Protein AF-A0A9W7JA37-F1 (afdb_monomer_lite)

Organism: Hibiscus trionum (NCBI:txid183268)

Sequence (100 aa):
MTNICCAANEYDAPKASTLSKEVKSTTVVGANILKGRADPKILPDPEYPDLLWHLLDKRPAPSELRRKNIETLPYEDLKPFVKLDNRSRIKENNSVKAKN

pLDDT: mean 76.84, std 14.52, range [37.12, 94.62]

Foldseek 3Di:
DDDDPPPPDPPPDPPPDPDDPVVVQFFDPPPDPDPPDDGDTDDPPVVDDPVVVCVPPDQDDLVRLVVDDLVPDDPVNNVVNVVVVVVVVVVVVCVVVVVD

Secondary structure (DSSP, 8-state):
---------GGGS-------HHHHHHB-TT---STT-PPPBPPPGGGS-GGGGGGSS-PPPHHHHHHS-GGGS-HHHHHHHHHHHHHHHHHHHHHHHTT-

InterPro domains:
  IPR013870 Large ribosomal subunit protein mL54 [PF08561] (19-97)
  IPR013870 Large ribosomal subunit protein mL54 [PTHR28595] (11-100)

Radius of gyration: 24.35 Å; chains: 1; bounding box: 49×49×59 Å

Structure (mmCIF, N/CA/C/O backbone):
data_AF-A0A9W7JA37-F1
#
_entry.id   AF-A0A9W7JA37-F1
#
loop_
_atom_site.group_PDB
_atom_site.id
_atom_site.type_symbol
_atom_site.label_atom_id
_atom_site.label_alt_id
_atom_site.label_comp_id
_atom_site.label_asym_id
_atom_site.label_entity_id
_atom_site.label_seq_id
_atom_site.pdbx_PDB_ins_code
_atom_site.Cartn_x
_atom_site.Cartn_y
_atom_site.Cartn_z
_atom_site.occupancy
_atom_site.B_iso_or_equiv
_atom_site.auth_seq_id
_atom_site.auth_comp_id
_atom_site.auth_asym_id
_atom_site.auth_atom_id
_atom_site.pdbx_PDB_model_num
ATOM 1 N N . MET A 1 1 ? 23.585 -34.577 37.465 1.00 39.50 1 MET A N 1
ATOM 2 C CA . MET A 1 1 ? 23.116 -34.372 36.078 1.00 39.50 1 MET A CA 1
ATOM 3 C C . MET A 1 1 ? 21.715 -33.796 36.156 1.00 39.50 1 MET A C 1
ATOM 5 O O . MET A 1 1 ? 20.754 -34.537 36.290 1.00 39.50 1 MET A O 1
ATOM 9 N N . THR A 1 2 ? 21.616 -32.474 36.228 1.00 37.12 2 THR A N 1
ATOM 10 C CA . THR A 1 2 ? 20.348 -31.758 36.400 1.00 37.12 2 THR A CA 1
ATOM 11 C C . THR A 1 2 ? 19.815 -31.421 35.012 1.00 37.12 2 THR A C 1
ATOM 13 O O . THR A 1 2 ? 20.401 -30.597 34.314 1.00 37.12 2 THR A O 1
ATOM 16 N N . ASN A 1 3 ? 18.740 -32.090 34.592 1.00 44.06 3 ASN A N 1
ATOM 17 C CA . ASN A 1 3 ? 18.013 -31.728 33.379 1.00 44.06 3 ASN A CA 1
ATOM 18 C C . ASN A 1 3 ? 17.253 -30.429 33.644 1.00 44.06 3 ASN A C 1
ATOM 20 O O . ASN A 1 3 ? 16.294 -30.398 34.414 1.00 44.06 3 ASN A O 1
ATOM 24 N N . ILE A 1 4 ? 17.714 -29.354 33.011 1.00 50.53 4 ILE A N 1
ATOM 25 C CA . ILE A 1 4 ? 16.978 -28.100 32.890 1.00 50.53 4 ILE A CA 1
ATOM 26 C C . ILE A 1 4 ? 15.842 -28.373 31.905 1.00 50.53 4 ILE A C 1
ATOM 28 O O . ILE A 1 4 ? 16.042 -28.411 30.693 1.00 50.53 4 ILE A O 1
ATOM 32 N N . CYS A 1 5 ? 14.646 -28.625 32.432 1.00 45.84 5 CYS A N 1
ATOM 33 C CA . CYS A 1 5 ? 13.432 -28.589 31.635 1.00 45.84 5 CYS A CA 1
ATOM 34 C C . CYS A 1 5 ? 13.227 -27.146 31.160 1.00 45.84 5 CYS A C 1
ATOM 36 O O . CYS A 1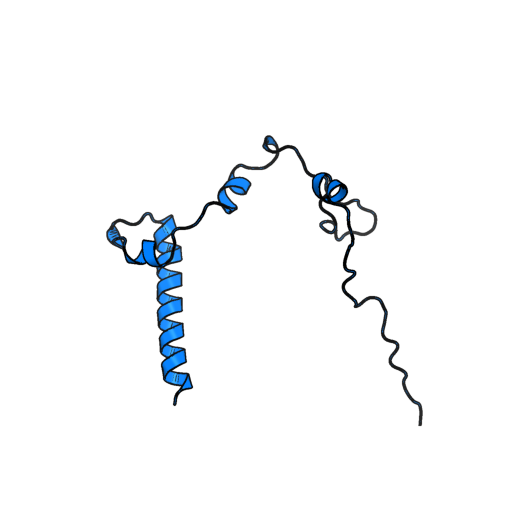 5 ? 12.971 -26.251 31.966 1.00 45.84 5 CYS A O 1
ATOM 38 N N . CYS A 1 6 ? 13.350 -26.916 29.853 1.00 45.75 6 CYS A N 1
ATOM 39 C CA . CYS A 1 6 ? 12.850 -25.712 29.206 1.00 45.75 6 CYS A CA 1
ATOM 40 C C . CYS A 1 6 ? 11.336 -25.639 29.433 1.00 45.75 6 CYS A C 1
ATOM 42 O O . CYS A 1 6 ? 10.567 -26.328 28.765 1.00 45.75 6 CYS A O 1
ATOM 44 N N . ALA A 1 7 ? 10.905 -24.813 30.386 1.00 44.69 7 ALA A N 1
ATOM 45 C CA . ALA A 1 7 ? 9.525 -24.367 30.455 1.00 44.69 7 ALA A CA 1
ATOM 46 C C . ALA A 1 7 ? 9.270 -23.490 29.221 1.00 44.69 7 ALA A C 1
ATOM 48 O O . ALA A 1 7 ? 9.682 -22.331 29.170 1.00 44.69 7 ALA A O 1
ATOM 49 N N . ALA A 1 8 ? 8.654 -24.070 28.192 1.00 47.75 8 ALA A N 1
ATOM 50 C CA . ALA A 1 8 ? 8.087 -23.301 27.100 1.00 47.75 8 ALA A CA 1
ATOM 51 C C . ALA A 1 8 ? 6.954 -22.451 27.687 1.00 47.75 8 ALA A C 1
ATOM 53 O O . ALA A 1 8 ? 5.887 -22.949 28.030 1.00 47.75 8 ALA A O 1
ATOM 54 N N . ASN A 1 9 ? 7.234 -21.166 27.868 1.00 49.69 9 ASN A N 1
ATOM 55 C CA . ASN A 1 9 ? 6.243 -20.163 28.206 1.00 49.69 9 ASN A CA 1
ATOM 56 C C . ASN A 1 9 ? 5.166 -20.139 27.103 1.00 49.69 9 ASN A C 1
ATOM 58 O O . ASN A 1 9 ? 5.450 -19.760 25.970 1.00 49.69 9 ASN A O 1
ATOM 62 N N . GLU A 1 10 ? 3.922 -20.499 27.434 1.00 46.84 10 GLU A N 1
ATOM 63 C CA . GLU A 1 10 ? 2.748 -20.531 26.532 1.00 46.84 10 GLU A CA 1
ATOM 64 C C . GLU A 1 10 ? 2.348 -19.151 25.949 1.00 46.84 10 GLU A C 1
ATOM 66 O O . GLU A 1 10 ? 1.336 -19.011 25.260 1.00 46.84 10 GLU A O 1
ATOM 71 N N . TYR A 1 11 ? 3.133 -18.104 26.214 1.00 53.62 11 TYR A N 1
ATOM 72 C CA . TYR A 1 11 ? 2.870 -16.731 25.782 1.00 53.62 11 TYR A CA 1
ATOM 73 C C . TYR A 1 11 ? 3.331 -16.433 24.345 1.00 53.62 11 TYR A C 1
ATOM 75 O O . TYR A 1 11 ? 2.955 -15.389 23.819 1.00 53.62 11 TYR A O 1
ATOM 83 N N . ASP A 1 12 ? 4.105 -17.326 23.716 1.00 52.09 12 ASP A N 1
ATOM 84 C CA . ASP A 1 12 ? 4.781 -17.077 22.427 1.00 52.09 12 ASP A CA 1
ATOM 85 C C . ASP A 1 12 ? 4.113 -17.750 21.210 1.00 52.09 12 ASP A C 1
ATOM 87 O O . ASP A 1 12 ? 4.683 -17.827 20.122 1.00 52.09 12 ASP A O 1
ATOM 91 N N . ALA A 1 13 ? 2.881 -18.245 21.365 1.00 60.06 13 ALA A N 1
ATOM 92 C CA . ALA A 1 13 ? 2.088 -18.728 20.237 1.00 60.06 13 ALA A CA 1
ATOM 93 C C . ALA A 1 13 ? 1.169 -17.609 19.709 1.00 60.06 13 ALA A C 1
ATOM 95 O O . ALA A 1 13 ? 0.429 -17.007 20.499 1.00 60.06 13 ALA A O 1
ATOM 96 N N . PRO A 1 14 ? 1.141 -17.332 18.387 1.00 66.00 14 PRO A N 1
ATOM 97 C CA . PRO A 1 14 ? 0.186 -16.389 17.826 1.00 66.00 14 PRO A CA 1
ATOM 98 C C . PRO A 1 14 ? -1.227 -16.938 18.036 1.00 66.00 14 PRO A C 1
ATOM 100 O O . PRO A 1 14 ? -1.629 -17.935 17.435 1.00 66.00 14 PRO A O 1
ATOM 103 N N . LYS A 1 15 ? -1.989 -16.283 18.914 1.00 67.12 15 LYS A N 1
ATOM 104 C CA . LYS A 1 15 ? -3.399 -16.596 19.158 1.00 67.12 15 LYS A CA 1
ATOM 105 C C . LYS A 1 15 ? -4.188 -16.252 17.901 1.00 67.12 15 LYS A C 1
ATOM 107 O O . LYS A 1 15 ? -4.533 -15.094 17.674 1.00 67.12 15 LYS A O 1
ATOM 112 N N . ALA A 1 16 ? -4.449 -17.258 17.071 1.00 55.75 16 ALA A N 1
ATOM 113 C CA . ALA A 1 16 ? -5.344 -17.126 15.934 1.00 55.75 16 ALA A CA 1
ATOM 114 C C . ALA A 1 16 ? -6.733 -16.739 16.458 1.00 55.75 16 ALA A C 1
ATOM 116 O O . ALA A 1 16 ? -7.409 -17.529 17.115 1.00 55.75 16 ALA A O 1
ATOM 117 N N . SER A 1 17 ? -7.137 -15.492 16.225 1.00 60.06 17 SER A N 1
ATOM 118 C CA . SER A 1 17 ? -8.408 -14.988 16.722 1.00 60.06 17 SER A CA 1
ATOM 119 C C . SER A 1 17 ? -9.544 -15.402 15.781 1.00 60.06 17 SER A C 1
ATOM 121 O O . SER A 1 17 ? -9.714 -14.889 14.672 1.00 60.06 17 SER A O 1
ATOM 123 N N . THR A 1 18 ? -10.358 -16.354 16.229 1.00 62.31 18 THR A N 1
ATOM 124 C CA . THR A 1 18 ? -11.637 -16.710 15.602 1.00 62.31 18 THR A CA 1
ATOM 125 C C . THR A 1 18 ? -12.690 -15.660 15.964 1.00 62.31 18 THR A C 1
ATOM 127 O O . THR A 1 18 ? -13.574 -15.907 16.779 1.00 62.31 18 THR A O 1
ATOM 130 N N . LEU A 1 19 ? -12.564 -14.450 15.411 1.00 64.12 19 LEU A N 1
ATOM 131 C CA . LEU A 1 19 ? -13.547 -13.374 15.588 1.00 64.12 19 LEU A CA 1
ATOM 132 C C . LEU A 1 19 ? -14.601 -13.385 14.474 1.00 64.12 19 LEU A C 1
ATOM 134 O O . LEU A 1 19 ? -14.257 -13.473 13.289 1.00 64.12 19 LEU A O 1
ATOM 138 N N . SER A 1 20 ? -15.872 -13.226 14.855 1.00 69.00 20 SER A N 1
ATOM 139 C CA . SER A 1 20 ? -16.993 -13.057 13.926 1.00 69.00 20 SER A CA 1
ATOM 140 C C . SER A 1 20 ? -16.866 -11.753 13.124 1.00 69.00 20 SER A C 1
ATOM 142 O O . SER A 1 20 ? -16.233 -10.786 13.554 1.00 69.00 20 SER A O 1
ATOM 144 N N . LYS A 1 21 ? -17.449 -11.732 11.918 1.00 70.31 21 LYS A N 1
ATOM 145 C CA . LYS A 1 21 ? -17.369 -10.588 10.987 1.00 70.31 21 LYS A CA 1
ATOM 146 C C . LYS A 1 21 ? -17.929 -9.296 11.597 1.00 70.31 21 LYS A C 1
ATOM 148 O O . LYS A 1 21 ? -17.363 -8.236 11.365 1.00 70.31 21 LYS A O 1
ATOM 153 N N . GLU A 1 22 ? -18.971 -9.410 12.416 1.00 66.81 22 GLU A N 1
ATOM 154 C CA . GLU A 1 22 ? -19.638 -8.287 13.089 1.00 66.81 22 GLU A CA 1
ATOM 155 C C . GLU A 1 22 ? -18.709 -7.533 14.048 1.00 66.81 22 GLU A C 1
ATOM 157 O O . GLU A 1 22 ? -18.701 -6.305 14.075 1.00 66.81 22 GLU A O 1
ATOM 162 N N . VAL A 1 23 ? -17.847 -8.245 14.782 1.00 66.06 23 VAL A N 1
ATOM 163 C CA . VAL A 1 23 ? -16.902 -7.597 15.706 1.00 66.06 23 VAL A CA 1
ATOM 164 C C . VAL A 1 23 ? -15.849 -6.795 14.931 1.00 66.06 23 VAL A C 1
ATOM 166 O O . VAL A 1 23 ? -15.456 -5.716 15.359 1.00 66.06 23 VAL A O 1
ATOM 169 N N . LYS A 1 24 ? -15.454 -7.262 13.738 1.00 70.81 24 LYS A N 1
ATOM 170 C CA . LYS A 1 24 ? -14.471 -6.580 12.876 1.00 70.81 24 LYS A CA 1
ATOM 171 C C . LYS A 1 24 ? -15.024 -5.331 12.185 1.00 70.81 24 LYS A C 1
ATOM 173 O O . LYS A 1 24 ? -14.237 -4.496 11.758 1.00 70.81 24 LYS A O 1
ATOM 178 N N . SER A 1 25 ? -16.347 -5.206 12.053 1.00 71.44 25 SER A N 1
ATOM 179 C CA . SER A 1 25 ? -16.980 -4.020 11.459 1.00 71.44 25 SER A CA 1
ATOM 180 C C . SER A 1 25 ? -17.144 -2.855 12.432 1.00 71.44 25 SER A C 1
ATOM 182 O O . SER A 1 25 ? -17.334 -1.728 11.992 1.00 71.44 25 SER A O 1
ATOM 184 N N . THR A 1 26 ? -17.080 -3.098 13.742 1.00 74.19 26 THR A N 1
ATOM 185 C CA . THR A 1 26 ? -17.345 -2.060 14.752 1.00 74.19 26 THR A CA 1
ATOM 186 C C . THR A 1 26 ? -16.079 -1.625 15.487 1.00 74.19 26 THR A C 1
ATOM 188 O O . THR A 1 26 ? -15.969 -0.468 15.900 1.00 74.19 26 THR A O 1
ATOM 191 N N . THR A 1 27 ? -15.106 -2.524 15.653 1.00 80.81 27 THR A N 1
ATOM 192 C CA . THR A 1 27 ? -13.869 -2.250 16.393 1.00 80.81 27 THR A CA 1
ATOM 193 C C . THR A 1 27 ? -12.642 -2.824 15.697 1.00 80.81 27 THR A C 1
ATOM 195 O O . THR A 1 27 ? -12.670 -3.907 15.109 1.00 80.81 27 THR A O 1
ATOM 198 N N . VAL A 1 28 ? -11.526 -2.096 15.788 1.00 83.12 28 VAL A N 1
ATOM 199 C CA . VAL A 1 28 ? -10.235 -2.563 15.271 1.00 83.12 28 VAL A CA 1
ATOM 200 C C . VAL A 1 28 ? -9.534 -3.358 16.363 1.00 83.12 28 VAL A C 1
ATOM 202 O O . VAL A 1 28 ? -8.845 -2.802 17.215 1.00 83.12 28 VAL A O 1
ATOM 205 N N . VAL A 1 29 ? -9.735 -4.673 16.344 1.00 81.81 29 VAL A N 1
ATOM 206 C CA . VAL A 1 29 ? -9.178 -5.573 17.359 1.00 81.81 29 VAL A CA 1
ATOM 207 C C . VAL A 1 29 ? -7.656 -5.639 17.256 1.00 81.81 29 VAL A C 1
ATOM 209 O O . VAL A 1 29 ? -7.115 -5.931 16.189 1.00 81.81 29 VAL A O 1
ATOM 212 N N . GLY A 1 30 ? -6.972 -5.416 18.379 1.00 82.38 30 GLY A N 1
ATOM 213 C CA . GLY A 1 30 ? -5.512 -5.498 18.470 1.00 82.38 30 GLY A CA 1
ATOM 214 C C . GLY A 1 30 ? -4.769 -4.229 18.049 1.00 82.38 30 GLY A C 1
ATOM 215 O O . GLY A 1 30 ? -3.547 -4.265 17.916 1.00 82.38 30 GLY A O 1
ATOM 216 N N . ALA A 1 31 ? -5.471 -3.110 17.851 1.00 85.00 31 ALA A N 1
ATOM 217 C CA . ALA A 1 31 ? -4.820 -1.821 17.619 1.00 85.00 31 ALA A CA 1
ATOM 218 C C . ALA A 1 31 ? -4.290 -1.196 18.920 1.00 85.00 31 ALA A C 1
ATOM 220 O O . ALA A 1 31 ? -3.325 -0.431 18.887 1.00 85.00 31 ALA A O 1
ATOM 221 N N . ASN A 1 32 ? -4.892 -1.506 20.072 1.00 86.94 32 ASN A N 1
ATOM 222 C CA . ASN A 1 32 ? -4.422 -0.996 21.350 1.00 86.94 32 ASN A CA 1
ATOM 223 C C . ASN A 1 32 ? -3.375 -1.924 22.000 1.00 86.94 32 ASN A C 1
ATOM 225 O O . ASN A 1 32 ? -3.646 -3.080 22.310 1.00 86.94 32 ASN A O 1
ATOM 229 N N . ILE A 1 33 ? -2.188 -1.376 22.277 1.00 86.62 33 ILE A N 1
ATOM 230 C CA . ILE A 1 33 ? -1.063 -2.090 22.915 1.00 86.62 33 ILE A CA 1
ATOM 231 C C . ILE A 1 33 ? -1.049 -1.863 24.443 1.00 86.62 33 ILE A C 1
ATOM 233 O O . ILE A 1 33 ? -0.422 -2.611 25.195 1.00 86.62 33 ILE A O 1
ATOM 237 N N . LEU A 1 34 ? -1.751 -0.834 24.936 1.00 87.56 34 LEU A N 1
ATOM 238 C CA . LEU A 1 34 ? -1.754 -0.458 26.352 1.00 87.56 34 LEU A CA 1
ATOM 239 C C . LEU A 1 34 ? -2.718 -1.327 27.170 1.00 87.56 34 LEU A C 1
ATOM 241 O O . LEU A 1 34 ? -3.890 -1.476 26.825 1.00 87.56 34 LEU A O 1
ATOM 245 N N . LYS A 1 35 ? -2.258 -1.844 28.313 1.00 82.00 35 LYS A N 1
ATOM 246 C CA . LYS A 1 35 ? -3.109 -2.601 29.246 1.00 82.00 35 LYS A CA 1
ATOM 247 C C . LYS A 1 35 ? -4.169 -1.680 29.867 1.00 82.00 35 LYS A C 1
ATOM 249 O O . LYS A 1 35 ? -3.847 -0.580 30.303 1.00 82.00 35 LYS A O 1
ATOM 254 N N . GLY A 1 36 ? -5.420 -2.138 29.926 1.00 76.88 36 GLY A N 1
ATOM 255 C CA . GLY A 1 36 ? -6.527 -1.412 30.568 1.00 76.88 36 GLY A CA 1
ATOM 256 C C . GLY A 1 36 ? -7.270 -0.406 29.681 1.00 76.88 36 GLY A C 1
ATOM 257 O O . GLY A 1 36 ? -8.240 0.188 30.142 1.00 76.88 36 GLY A O 1
ATOM 258 N N . ARG A 1 37 ? -6.870 -0.233 28.413 1.00 78.94 37 ARG A N 1
ATOM 259 C CA . ARG A 1 37 ? -7.620 0.560 27.425 1.00 78.94 37 ARG A CA 1
ATOM 260 C C . ARG A 1 37 ? -8.335 -0.360 26.431 1.00 78.94 37 ARG A C 1
ATOM 262 O O . ARG A 1 37 ? -7.866 -1.458 26.139 1.00 78.94 37 ARG A O 1
ATOM 269 N N . ALA A 1 38 ? -9.486 0.084 25.936 1.00 83.94 38 ALA A N 1
ATOM 270 C CA . ALA A 1 38 ? -10.217 -0.609 24.881 1.00 83.94 38 ALA A CA 1
ATOM 271 C C . ALA A 1 38 ? -9.629 -0.304 23.492 1.00 83.94 38 ALA A C 1
ATOM 273 O O . ALA A 1 38 ? -9.009 0.743 23.278 1.00 83.94 38 ALA A O 1
ATOM 274 N N . ASP A 1 39 ? -9.856 -1.216 22.549 1.00 86.12 39 ASP A N 1
ATOM 275 C CA . ASP A 1 39 ? -9.540 -1.008 21.137 1.00 86.12 39 ASP A CA 1
ATOM 276 C C . ASP A 1 39 ? -10.347 0.165 20.543 1.00 86.12 39 ASP A C 1
ATOM 278 O O . ASP A 1 39 ? -11.485 0.417 20.961 1.00 86.12 39 ASP A O 1
ATOM 282 N N . PRO A 1 40 ? -9.778 0.911 19.577 1.00 88.19 40 PRO A N 1
ATOM 283 C CA . PRO A 1 40 ? -10.478 2.004 18.921 1.00 88.19 40 PRO A CA 1
ATOM 284 C C . PRO A 1 40 ? -11.690 1.493 18.126 1.00 88.19 40 PRO A C 1
ATOM 286 O O . PRO A 1 40 ? -11.651 0.438 17.482 1.00 88.19 40 PRO A O 1
ATOM 289 N N . LYS A 1 41 ? -12.775 2.271 18.170 1.00 88.62 41 LYS A N 1
ATOM 290 C CA . LYS A 1 41 ? -13.976 2.040 17.360 1.00 88.62 41 LYS A CA 1
ATOM 291 C C . LYS A 1 41 ? -13.762 2.580 15.950 1.00 88.62 41 LYS A C 1
ATOM 293 O O . LYS A 1 41 ? -13.055 3.572 15.777 1.00 88.62 41 LYS A O 1
ATOM 298 N N . ILE A 1 42 ? -14.379 1.929 14.970 1.00 88.44 42 ILE A N 1
ATOM 299 C CA . ILE A 1 42 ? -14.419 2.434 13.597 1.00 88.44 42 ILE A CA 1
ATOM 300 C C . ILE A 1 42 ? -15.399 3.611 13.563 1.00 88.44 42 ILE A C 1
ATOM 302 O O . ILE A 1 42 ? -16.521 3.507 14.063 1.00 88.44 42 ILE A O 1
ATOM 306 N N . LEU A 1 43 ? -14.927 4.738 13.042 1.00 89.06 43 LEU A N 1
ATOM 307 C CA . LEU A 1 43 ? -15.667 5.989 12.911 1.00 89.06 43 LEU A CA 1
ATOM 308 C C . LEU A 1 43 ? -16.363 6.031 11.539 1.00 89.06 43 LEU A C 1
ATOM 310 O O . LEU A 1 43 ? -16.023 5.231 10.665 1.00 89.06 43 LEU A O 1
ATOM 314 N N . PRO A 1 44 ? -17.366 6.896 11.331 1.00 89.69 44 PRO A N 1
ATOM 315 C CA . PRO A 1 44 ? -17.964 7.060 10.011 1.00 89.69 44 PRO A CA 1
ATOM 316 C C . PRO A 1 44 ? -16.944 7.639 9.014 1.00 89.69 44 PRO A C 1
ATOM 318 O O . PRO A 1 44 ? -16.077 8.429 9.382 1.00 89.69 44 PRO A O 1
ATOM 321 N N . ASP A 1 45 ? -17.094 7.295 7.733 1.00 88.31 45 ASP A N 1
ATOM 322 C CA . ASP A 1 45 ? -16.200 7.699 6.636 1.00 88.31 45 ASP A CA 1
ATOM 323 C C . ASP A 1 45 ? -15.760 9.185 6.611 1.00 88.31 45 ASP A C 1
ATOM 325 O O . ASP A 1 45 ? -14.571 9.416 6.386 1.00 88.31 45 ASP A O 1
ATOM 329 N N . PRO A 1 46 ? -16.620 10.201 6.869 1.00 90.81 46 PRO A N 1
ATOM 330 C CA . PRO A 1 46 ? -16.210 11.612 6.837 1.00 90.81 46 PRO A CA 1
ATOM 331 C C . PRO A 1 46 ? -15.298 12.040 7.995 1.00 90.81 46 PRO A C 1
ATOM 333 O O . PRO A 1 46 ? -14.746 13.136 7.957 1.00 90.81 46 PRO A O 1
ATOM 336 N N . GLU A 1 47 ? -15.160 11.227 9.045 1.00 93.00 47 GLU A N 1
ATOM 337 C CA . GLU A 1 47 ? -14.255 11.524 10.163 1.00 93.00 47 GLU A CA 1
ATOM 338 C C . GLU A 1 47 ? -12.798 11.171 9.825 1.00 93.00 47 GLU A C 1
ATOM 340 O O . GLU A 1 47 ? -11.862 11.625 10.489 1.00 93.00 47 GLU A O 1
ATOM 345 N N . TYR A 1 48 ? -12.591 10.394 8.759 1.00 91.94 48 TYR A N 1
ATOM 346 C CA . TYR A 1 48 ? -11.269 10.076 8.255 1.00 91.94 48 TYR A CA 1
ATOM 347 C C . TYR A 1 48 ? -10.817 11.084 7.194 1.00 91.94 48 TYR A C 1
ATOM 349 O O . TYR A 1 48 ? -11.614 11.538 6.377 1.00 91.94 48 TYR A O 1
ATOM 357 N N . PRO A 1 49 ? -9.519 11.424 7.165 1.00 94.12 49 PRO A N 1
ATOM 358 C CA . PRO A 1 49 ? -8.979 12.305 6.139 1.00 94.12 49 PRO A CA 1
ATOM 359 C C . PRO A 1 49 ? -9.043 11.652 4.752 1.00 94.12 49 PRO A C 1
ATOM 361 O O . PRO A 1 49 ? -8.762 10.460 4.613 1.00 94.12 49 PRO A O 1
ATOM 364 N N . ASP A 1 50 ? -9.275 12.464 3.716 1.00 88.69 50 ASP A N 1
ATOM 365 C CA . ASP A 1 50 ? -9.394 12.017 2.316 1.00 88.69 50 ASP A CA 1
ATOM 366 C C . ASP A 1 50 ? -8.191 11.200 1.821 1.00 88.69 50 ASP A C 1
ATOM 368 O O . ASP A 1 50 ? -8.332 10.283 1.011 1.00 88.69 50 ASP A O 1
ATOM 372 N N . LEU A 1 51 ? -6.995 11.473 2.361 1.00 89.62 51 LEU A N 1
ATOM 373 C CA . LEU A 1 51 ? -5.771 10.724 2.061 1.00 89.62 51 LEU A CA 1
ATOM 374 C C . LEU A 1 51 ? -5.938 9.208 2.264 1.00 89.62 51 LEU A C 1
ATOM 376 O O . LEU A 1 51 ? -5.290 8.432 1.561 1.00 89.62 51 LEU A O 1
ATOM 380 N N . LEU A 1 52 ? -6.788 8.784 3.208 1.00 89.69 52 LEU A N 1
ATOM 381 C CA . LEU A 1 52 ? -7.035 7.372 3.496 1.00 89.69 52 LEU A CA 1
ATOM 382 C C . LEU A 1 52 ? -7.590 6.635 2.271 1.00 89.69 52 LEU A C 1
ATOM 384 O O . LEU A 1 52 ? -7.162 5.519 1.976 1.00 89.69 52 LEU A O 1
ATOM 388 N N . TRP A 1 53 ? -8.496 7.273 1.534 1.00 89.06 53 TRP A N 1
ATOM 389 C CA . TRP A 1 53 ? -9.157 6.676 0.375 1.00 89.06 53 TRP A CA 1
ATOM 390 C C . TRP A 1 53 ? -8.217 6.570 -0.826 1.00 89.06 53 TRP A C 1
ATOM 392 O O . TRP A 1 53 ? -8.241 5.575 -1.549 1.00 89.06 53 TRP A O 1
ATOM 402 N N . HIS A 1 54 ? -7.291 7.521 -0.955 1.00 86.38 54 HIS A N 1
ATOM 403 C CA . HIS A 1 54 ? -6.291 7.541 -2.022 1.00 86.38 54 HIS A CA 1
ATOM 404 C C . HIS A 1 54 ? -5.168 6.503 -1.865 1.00 86.38 54 HIS A C 1
ATOM 406 O O . HIS A 1 54 ? -4.371 6.293 -2.780 1.00 86.38 54 HIS A O 1
ATOM 412 N N . LEU A 1 55 ? -5.075 5.814 -0.721 1.00 86.19 55 LEU A N 1
ATOM 413 C CA . LEU A 1 55 ? -4.073 4.758 -0.511 1.00 86.19 55 LEU A CA 1
ATOM 414 C C . LEU A 1 55 ? -4.344 3.503 -1.350 1.00 86.19 55 LEU A C 1
ATOM 416 O O . LEU A 1 55 ? -3.401 2.779 -1.679 1.00 86.19 55 LEU A O 1
ATOM 420 N N . LEU A 1 56 ? -5.613 3.237 -1.669 1.00 85.19 56 LEU A N 1
ATOM 421 C CA . LEU A 1 56 ? -6.034 2.082 -2.466 1.00 85.19 56 LEU A CA 1
ATOM 422 C C . LEU A 1 56 ? -6.017 2.357 -3.972 1.00 85.19 56 LEU A C 1
ATOM 424 O O . LEU A 1 56 ? -6.173 1.419 -4.761 1.00 85.19 56 LEU A O 1
ATOM 428 N N . ASP A 1 57 ? -5.801 3.612 -4.371 1.00 84.62 57 ASP A N 1
ATOM 429 C CA . ASP A 1 57 ? -5.714 3.986 -5.773 1.00 84.62 57 ASP A CA 1
ATOM 430 C C . ASP A 1 57 ? -4.589 3.198 -6.449 1.00 84.62 57 ASP A C 1
ATOM 432 O O . ASP A 1 57 ? -3.433 3.155 -6.004 1.00 84.62 57 ASP A O 1
ATOM 436 N N . LYS A 1 58 ? -4.946 2.514 -7.542 1.00 78.38 58 LYS A N 1
ATOM 437 C CA . LYS A 1 58 ? -3.998 1.700 -8.299 1.00 78.38 58 LYS A CA 1
ATOM 438 C C . LYS A 1 58 ? -2.928 2.615 -8.873 1.00 78.38 58 LYS A C 1
ATOM 440 O O . LYS A 1 58 ? -3.170 3.355 -9.822 1.00 78.38 58 LYS A O 1
ATOM 445 N N . ARG A 1 59 ? -1.719 2.516 -8.327 1.00 76.56 59 ARG A N 1
ATOM 446 C CA . ARG A 1 59 ? -0.548 3.137 -8.944 1.00 76.56 59 ARG A CA 1
ATOM 447 C C . ARG A 1 59 ? -0.307 2.501 -10.316 1.00 76.56 59 ARG A C 1
ATOM 449 O O . ARG A 1 59 ? -0.487 1.283 -10.438 1.00 76.56 59 ARG A O 1
ATOM 456 N N . PRO A 1 60 ? 0.098 3.293 -11.325 1.00 74.94 60 PRO A N 1
ATOM 457 C CA . PRO A 1 60 ? 0.297 2.802 -12.682 1.00 74.94 60 PRO A CA 1
ATOM 458 C C . PRO A 1 60 ? 1.222 1.588 -12.692 1.00 74.94 60 PRO A C 1
ATOM 460 O O . PRO A 1 60 ? 2.233 1.534 -11.979 1.00 74.94 60 PRO A O 1
ATOM 463 N N . ALA A 1 61 ? 0.856 0.590 -13.493 1.00 71.62 61 ALA A N 1
ATOM 464 C CA . ALA A 1 61 ? 1.596 -0.656 -13.543 1.00 71.62 61 ALA A CA 1
ATOM 465 C C . ALA A 1 61 ? 3.000 -0.428 -14.143 1.00 71.62 61 ALA A C 1
ATOM 467 O O . ALA A 1 61 ? 3.202 0.472 -14.963 1.00 71.62 61 ALA A O 1
ATOM 468 N N . PRO A 1 62 ? 3.999 -1.268 -13.812 1.00 68.00 62 PRO A N 1
ATOM 469 C CA . PRO A 1 62 ? 5.375 -1.070 -14.280 1.00 68.00 62 PRO A CA 1
ATOM 470 C C . PRO A 1 62 ? 5.524 -1.056 -15.809 1.00 68.00 62 PRO A C 1
ATOM 472 O O . PRO A 1 62 ? 6.369 -0.345 -16.349 1.00 68.00 62 PRO A O 1
ATOM 475 N N . SER A 1 63 ? 4.707 -1.841 -16.515 1.00 68.75 63 SER A N 1
ATOM 476 C CA . SER A 1 63 ? 4.658 -1.860 -17.980 1.00 68.75 63 SER A CA 1
ATOM 477 C C . SER A 1 63 ? 4.061 -0.578 -18.557 1.00 68.75 63 SER A C 1
ATOM 479 O O . SER A 1 63 ? 4.493 -0.133 -19.614 1.00 68.75 63 SER A O 1
ATOM 481 N N . GLU A 1 64 ? 3.097 0.030 -17.871 1.00 74.56 64 GLU A N 1
ATOM 482 C CA . GLU A 1 64 ? 2.457 1.277 -18.290 1.00 74.56 64 GLU A CA 1
ATOM 483 C C . GLU A 1 64 ? 3.423 2.446 -18.127 1.00 74.56 64 GLU A C 1
ATOM 485 O O . GLU A 1 64 ? 3.536 3.278 -19.020 1.00 74.56 64 GLU A O 1
ATOM 490 N N . LEU A 1 65 ? 4.185 2.459 -17.031 1.00 75.56 65 LEU A N 1
ATOM 491 C CA . LEU A 1 65 ? 5.167 3.502 -16.753 1.00 75.56 65 LEU A CA 1
ATOM 492 C C . LEU A 1 65 ? 6.338 3.479 -17.744 1.00 75.56 65 LEU A C 1
ATOM 494 O O . LEU A 1 65 ? 6.801 4.531 -18.162 1.00 75.56 65 LEU A O 1
ATOM 498 N N . ARG A 1 66 ? 6.769 2.285 -18.178 1.00 75.56 66 ARG A N 1
ATOM 499 C CA . ARG A 1 66 ? 7.804 2.113 -19.216 1.00 75.56 66 ARG A CA 1
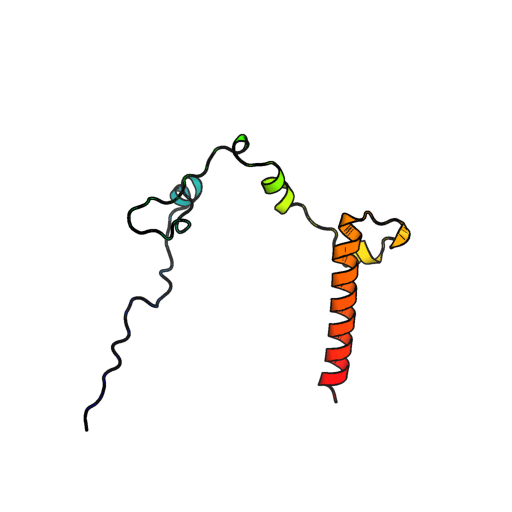ATOM 500 C C . ARG A 1 66 ? 7.346 2.488 -20.624 1.00 75.56 66 ARG A C 1
ATOM 502 O O . ARG A 1 66 ? 8.186 2.763 -21.470 1.00 75.56 66 ARG A O 1
ATOM 509 N N . ARG A 1 67 ? 6.039 2.436 -20.896 1.00 78.25 67 ARG A N 1
ATOM 510 C CA . ARG A 1 67 ? 5.460 2.800 -22.201 1.00 78.25 67 ARG A CA 1
ATOM 511 C C . ARG A 1 67 ? 5.204 4.302 -22.331 1.00 78.25 67 ARG A C 1
ATOM 513 O O . ARG A 1 67 ? 4.999 4.777 -23.442 1.00 78.25 67 ARG A O 1
ATOM 520 N N . LYS A 1 68 ? 5.185 5.036 -21.216 1.00 75.50 68 LYS A N 1
ATOM 521 C CA . LYS A 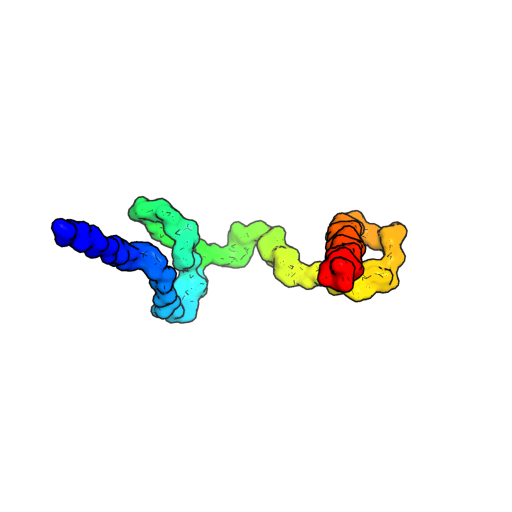1 68 ? 5.064 6.497 -21.188 1.00 75.50 68 LYS A CA 1
ATOM 522 C C . LYS A 1 68 ? 6.446 7.135 -21.350 1.00 75.50 68 LYS A C 1
ATOM 524 O O . LYS A 1 68 ? 7.435 6.606 -20.848 1.00 75.50 68 LYS A O 1
ATOM 529 N N . ASN A 1 69 ? 6.513 8.283 -22.023 1.00 72.06 69 ASN A N 1
ATOM 530 C CA . ASN A 1 69 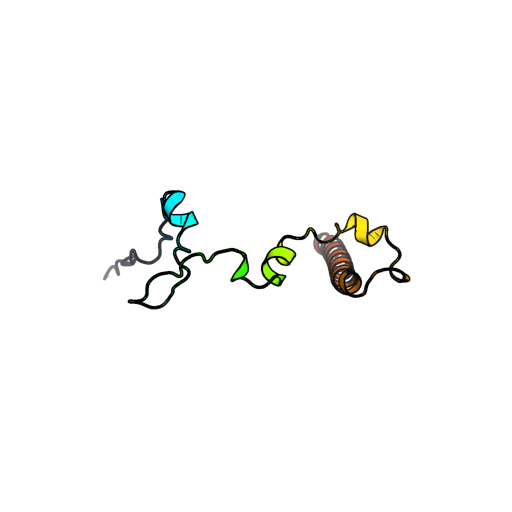? 7.754 9.051 -22.112 1.00 72.06 69 ASN A CA 1
ATOM 531 C C . ASN A 1 69 ? 8.084 9.665 -20.747 1.00 72.06 69 ASN A C 1
ATOM 533 O O . ASN A 1 69 ? 7.242 10.334 -20.142 1.00 72.06 69 ASN A O 1
ATOM 537 N N . ILE A 1 70 ? 9.323 9.462 -20.294 1.00 72.00 70 ILE A N 1
ATOM 538 C CA . ILE A 1 70 ? 9.840 9.939 -19.000 1.00 72.00 70 ILE A CA 1
ATOM 539 C C . ILE A 1 70 ? 9.718 11.467 -18.890 1.00 72.00 70 ILE A C 1
ATOM 541 O O . ILE A 1 70 ? 9.404 11.985 -17.826 1.00 72.00 70 ILE A O 1
ATOM 545 N N . GLU A 1 71 ? 9.897 12.177 -20.004 1.00 75.75 71 GLU A N 1
ATOM 546 C CA . GLU A 1 71 ? 9.840 13.644 -20.085 1.00 75.75 71 GLU A CA 1
ATOM 547 C C . GLU A 1 71 ? 8.423 14.215 -19.924 1.00 75.75 71 GLU A C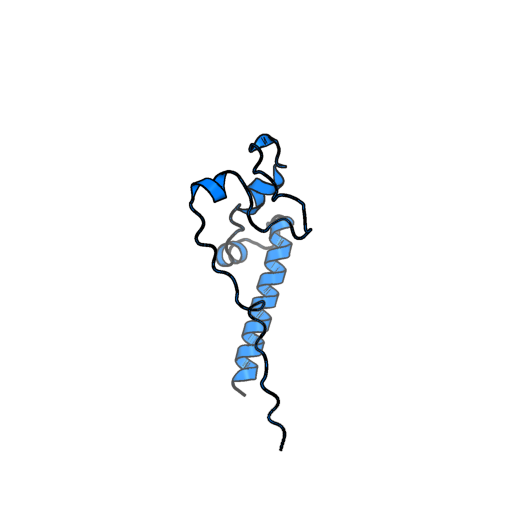 1
ATOM 549 O O . GLU A 1 71 ? 8.253 15.363 -19.530 1.00 75.75 71 GLU A O 1
ATOM 554 N N . THR A 1 72 ? 7.396 13.409 -20.205 1.00 80.06 72 THR A N 1
ATOM 555 C CA . THR A 1 72 ? 5.979 13.815 -20.121 1.00 80.06 72 THR A CA 1
ATOM 556 C C . THR A 1 72 ? 5.289 13.341 -18.845 1.00 80.06 72 THR A C 1
ATOM 558 O O . THR A 1 72 ? 4.100 13.589 -18.646 1.00 80.06 72 THR A O 1
ATOM 561 N N . LEU A 1 73 ? 6.005 12.597 -18.003 1.00 77.31 73 LEU A N 1
ATOM 562 C CA . LEU A 1 73 ? 5.429 11.939 -16.844 1.00 77.31 73 LEU A CA 1
ATOM 563 C C . LEU A 1 73 ? 5.281 12.938 -15.681 1.00 77.31 73 LEU A C 1
ATOM 565 O O . LEU A 1 73 ? 6.219 13.691 -15.408 1.00 77.31 73 LEU A O 1
ATOM 569 N N . PRO A 1 74 ? 4.141 12.954 -14.965 1.00 83.38 74 PRO A N 1
ATOM 570 C CA . PRO A 1 74 ? 3.994 13.808 -13.796 1.00 83.38 74 PRO A CA 1
ATOM 571 C C . PRO A 1 74 ? 5.023 13.436 -12.722 1.00 83.38 74 PRO A C 1
ATOM 573 O O . PRO A 1 74 ? 5.430 12.280 -12.584 1.00 83.38 74 PRO A O 1
ATOM 576 N N . TYR A 1 75 ? 5.431 14.428 -11.931 1.00 81.44 75 TYR A N 1
ATOM 577 C CA . TYR A 1 75 ? 6.487 14.273 -10.927 1.00 81.44 75 TYR A CA 1
ATOM 578 C C . TYR A 1 75 ? 6.215 13.137 -9.922 1.00 81.44 75 TYR A C 1
ATOM 580 O O . TYR A 1 75 ? 7.127 12.381 -9.574 1.00 81.44 75 TYR A O 1
ATOM 588 N N . GLU A 1 76 ? 4.953 12.962 -9.520 1.00 81.38 76 GLU A N 1
ATOM 589 C CA . GLU A 1 76 ? 4.522 11.892 -8.608 1.00 81.38 76 GLU A CA 1
ATOM 590 C C . GLU A 1 76 ? 4.806 10.483 -9.152 1.00 81.38 76 GLU A C 1
ATOM 592 O O . GLU A 1 76 ? 5.140 9.571 -8.393 1.00 81.38 76 GLU A O 1
ATOM 597 N N . ASP A 1 77 ? 4.766 10.322 -10.474 1.00 80.19 77 ASP A N 1
ATOM 598 C CA . ASP A 1 77 ? 5.0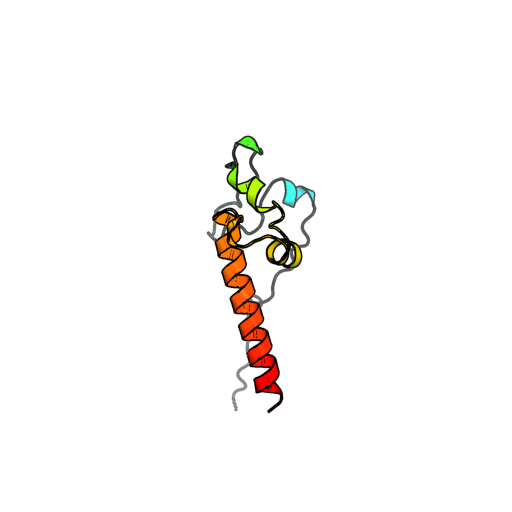16 9.063 -11.175 1.00 80.19 77 ASP A CA 1
ATOM 599 C C . ASP A 1 77 ? 6.509 8.875 -11.529 1.00 80.19 77 ASP A C 1
ATOM 601 O O . ASP A 1 77 ? 6.988 7.747 -11.690 1.00 80.19 77 ASP A O 1
ATOM 605 N N . LEU A 1 78 ? 7.290 9.959 -11.574 1.00 84.75 78 LEU A N 1
ATOM 606 C CA . LEU A 1 78 ? 8.729 9.933 -11.861 1.00 84.75 78 LEU A CA 1
ATOM 607 C C . LEU A 1 78 ? 9.528 9.223 -10.756 1.00 84.75 78 LEU A C 1
ATOM 609 O O . LEU A 1 78 ? 10.397 8.384 -11.013 1.00 84.75 78 LEU A O 1
ATOM 613 N N . LYS A 1 79 ? 9.225 9.528 -9.492 1.00 84.31 79 LYS A N 1
ATOM 614 C CA . LYS A 1 79 ? 9.904 8.931 -8.332 1.00 84.31 79 LYS A CA 1
ATOM 615 C C . LYS A 1 79 ? 9.755 7.399 -8.262 1.00 84.31 79 LYS A C 1
ATOM 617 O O . LYS A 1 79 ? 10.773 6.722 -8.068 1.00 84.31 79 LYS A O 1
ATOM 622 N N . PRO A 1 80 ? 8.550 6.803 -8.386 1.00 83.69 80 PRO A N 1
ATOM 623 C CA . PRO A 1 80 ? 8.411 5.353 -8.454 1.00 83.69 80 PRO A CA 1
ATOM 624 C C . PRO A 1 80 ? 9.051 4.770 -9.718 1.00 83.69 80 PRO A C 1
ATOM 626 O O . PRO A 1 80 ? 9.648 3.698 -9.617 1.00 83.69 80 PRO A O 1
ATOM 629 N N . PHE A 1 81 ? 9.028 5.472 -10.859 1.00 84.94 81 PHE A N 1
ATOM 630 C CA . PHE A 1 81 ? 9.708 5.026 -12.080 1.00 84.94 81 PHE A CA 1
ATOM 631 C C . PHE A 1 81 ? 11.206 4.782 -11.859 1.00 84.94 81 PHE A C 1
ATOM 633 O O . PHE A 1 81 ? 11.689 3.674 -12.092 1.00 84.94 81 PHE A O 1
ATOM 640 N N . VAL A 1 82 ? 11.929 5.764 -11.310 1.00 87.75 82 VAL A N 1
ATOM 641 C CA . VAL A 1 82 ? 13.377 5.649 -11.052 1.00 87.75 82 VAL A CA 1
ATOM 642 C C . VAL A 1 82 ? 13.692 4.510 -10.076 1.00 87.75 82 VAL A C 1
ATOM 644 O O . VAL A 1 82 ? 14.668 3.776 -10.243 1.00 87.75 82 VAL A O 1
ATOM 647 N N . LYS A 1 83 ? 12.862 4.314 -9.044 1.00 89.00 83 LYS A N 1
ATOM 648 C CA . LYS A 1 83 ? 13.030 3.188 -8.108 1.00 89.00 83 LYS A CA 1
ATOM 649 C C . LYS A 1 83 ? 12.841 1.836 -8.797 1.00 89.00 83 LYS A C 1
ATOM 651 O O . LYS A 1 83 ? 13.584 0.896 -8.509 1.00 89.00 83 LYS A O 1
ATOM 656 N N . LEU A 1 84 ? 11.856 1.729 -9.686 1.00 85.19 84 LEU A N 1
ATOM 657 C CA . LEU A 1 84 ? 11.583 0.507 -10.441 1.00 85.19 84 LEU A CA 1
ATOM 658 C C . LEU A 1 84 ? 12.704 0.190 -11.429 1.00 85.19 84 LEU A C 1
ATOM 660 O O . LEU A 1 84 ? 13.119 -0.967 -11.513 1.00 85.19 84 LEU A O 1
ATOM 664 N N . ASP A 1 85 ? 13.215 1.198 -12.131 1.00 86.69 85 ASP A N 1
ATOM 665 C CA . ASP A 1 85 ? 14.333 1.041 -13.059 1.00 86.69 85 ASP A CA 1
ATOM 666 C C . ASP A 1 85 ? 15.594 0.548 -12.335 1.00 86.69 85 ASP A C 1
ATOM 668 O O . ASP A 1 85 ? 16.167 -0.489 -12.681 1.00 86.69 85 ASP A O 1
ATOM 672 N N . ASN A 1 86 ? 15.925 1.176 -11.202 1.00 91.38 86 ASN A N 1
ATOM 673 C CA . ASN A 1 86 ? 17.019 0.730 -10.344 1.00 91.38 86 ASN A CA 1
ATOM 674 C C . ASN A 1 86 ? 16.838 -0.714 -9.857 1.00 91.38 86 ASN A C 1
ATOM 676 O O . ASN A 1 86 ? 17.784 -1.503 -9.897 1.00 91.38 86 ASN A O 1
ATOM 680 N N . ARG A 1 87 ? 15.625 -1.098 -9.437 1.00 89.94 87 ARG A N 1
ATOM 681 C CA . ARG A 1 87 ? 15.334 -2.478 -9.019 1.00 89.94 87 ARG A CA 1
ATOM 682 C C . ARG A 1 87 ? 15.511 -3.472 -10.170 1.00 89.94 87 ARG A C 1
ATOM 684 O O . ARG A 1 87 ? 16.021 -4.566 -9.937 1.00 89.94 87 ARG A O 1
ATOM 691 N N . SER A 1 88 ? 15.113 -3.104 -11.389 1.00 87.69 88 SER A N 1
ATOM 692 C CA . SER A 1 88 ? 15.303 -3.924 -12.594 1.00 87.69 88 SER A CA 1
ATOM 693 C C . SER A 1 88 ? 16.786 -4.158 -12.868 1.00 87.69 88 SER A C 1
ATOM 695 O O . SER A 1 88 ? 17.208 -5.305 -13.002 1.00 87.69 88 SER A O 1
ATOM 697 N N . ARG A 1 89 ? 17.580 -3.083 -12.857 1.00 90.56 89 ARG A N 1
ATOM 698 C CA . ARG A 1 89 ? 19.029 -3.124 -13.084 1.00 90.56 89 ARG A CA 1
ATOM 699 C C . ARG A 1 89 ? 19.759 -3.967 -12.037 1.00 90.56 89 ARG A C 1
ATOM 701 O O . ARG A 1 89 ? 20.614 -4.780 -12.373 1.00 90.56 89 ARG A O 1
ATOM 708 N N . ILE A 1 90 ? 19.393 -3.826 -10.760 1.00 93.62 90 ILE A N 1
ATOM 709 C CA . ILE A 1 90 ? 19.964 -4.644 -9.677 1.00 93.62 90 ILE A CA 1
ATOM 710 C C . ILE A 1 90 ? 19.604 -6.123 -9.862 1.00 93.62 90 ILE A C 1
ATOM 712 O O . ILE A 1 90 ? 20.461 -6.987 -9.690 1.00 93.62 90 ILE A O 1
ATOM 716 N N . LYS A 1 91 ? 18.355 -6.431 -10.237 1.00 93.25 91 LYS A N 1
ATOM 717 C CA . LYS A 1 91 ? 17.907 -7.813 -10.461 1.00 93.25 91 LYS A CA 1
ATOM 718 C C . LYS A 1 91 ? 18.696 -8.491 -11.583 1.00 93.25 91 LYS A C 1
ATOM 720 O O . LYS A 1 91 ? 19.113 -9.634 -11.415 1.00 93.25 91 LYS A O 1
ATOM 725 N N . GLU A 1 92 ? 18.914 -7.791 -12.692 1.00 92.12 92 GLU A N 1
ATOM 726 C CA . GLU A 1 92 ? 19.702 -8.291 -13.822 1.00 92.12 92 GLU A CA 1
ATOM 727 C C . GLU A 1 92 ? 21.160 -8.541 -13.419 1.00 92.12 92 GLU A C 1
ATOM 729 O O . GLU A 1 92 ? 21.664 -9.650 -13.595 1.00 92.12 92 GLU A O 1
ATOM 734 N N . ASN A 1 93 ? 21.791 -7.578 -12.741 1.00 93.69 93 ASN A N 1
ATOM 735 C CA . ASN A 1 93 ? 23.157 -7.725 -12.231 1.00 93.69 93 ASN A CA 1
ATOM 736 C C . ASN A 1 93 ? 23.309 -8.915 -11.275 1.00 93.69 93 ASN A C 1
ATOM 738 O O . ASN A 1 93 ? 24.267 -9.679 -11.387 1.00 93.69 93 ASN A O 1
ATOM 742 N N . ASN A 1 94 ? 22.360 -9.105 -10.354 1.00 94.62 94 ASN A N 1
ATOM 743 C CA . ASN A 1 94 ? 22.363 -10.256 -9.451 1.00 94.62 94 ASN A CA 1
ATOM 744 C C . ASN A 1 94 ? 22.188 -11.570 -10.223 1.00 94.62 94 ASN A C 1
ATOM 746 O O . ASN A 1 94 ? 22.820 -12.561 -9.878 1.00 94.62 94 ASN A O 1
ATOM 750 N N . SER A 1 95 ? 21.375 -11.582 -11.284 1.00 91.81 95 SER A N 1
ATOM 751 C CA . SER A 1 95 ? 21.163 -12.782 -12.102 1.00 91.81 95 SER A CA 1
ATOM 752 C C . SER A 1 95 ? 22.395 -13.199 -12.912 1.00 91.81 95 SER A C 1
ATOM 754 O O . SER A 1 95 ? 22.608 -14.393 -13.108 1.00 91.81 95 SER A O 1
ATOM 756 N N . VAL A 1 96 ? 23.213 -12.235 -13.350 1.00 90.25 96 VAL A N 1
ATOM 757 C CA . VAL A 1 96 ? 24.485 -12.490 -14.045 1.00 90.25 96 VAL A CA 1
ATOM 758 C C . VAL A 1 96 ? 25.542 -12.961 -13.050 1.00 90.25 96 VAL A C 1
ATOM 760 O O . VAL A 1 96 ? 26.208 -13.961 -13.291 1.00 90.25 96 VAL A O 1
ATOM 763 N N . LYS A 1 97 ? 25.661 -12.284 -11.901 1.00 90.25 97 LYS A N 1
ATOM 764 C CA . LYS A 1 97 ? 26.652 -12.627 -10.871 1.00 90.25 97 LYS A CA 1
ATOM 765 C C . LYS A 1 97 ? 26.376 -13.953 -10.167 1.00 90.25 97 LYS A C 1
ATOM 767 O O . LYS A 1 97 ? 27.325 -14.597 -9.766 1.00 90.25 97 LYS A O 1
ATOM 772 N N . ALA A 1 98 ? 25.116 -14.359 -10.015 1.00 85.81 98 ALA A N 1
ATOM 773 C CA . ALA A 1 98 ? 24.764 -15.618 -9.351 1.00 85.81 98 ALA A CA 1
ATOM 774 C C . ALA A 1 98 ? 25.036 -16.872 -10.202 1.00 85.81 98 ALA A C 1
ATOM 776 O O . ALA A 1 98 ? 24.937 -17.980 -9.686 1.00 85.81 98 ALA A O 1
ATOM 777 N N . LYS A 1 99 ? 25.299 -16.710 -11.506 1.00 73.38 99 LYS A N 1
ATOM 778 C CA . LYS A 1 99 ? 25.596 -17.815 -12.431 1.00 73.38 99 LYS A CA 1
ATOM 779 C C . LYS A 1 99 ? 27.098 -18.031 -12.662 1.00 73.38 99 LYS A C 1
ATOM 781 O O . LYS A 1 99 ? 27.441 -18.992 -13.345 1.00 73.38 99 LYS A O 1
ATOM 786 N N . ASN A 1 100 ? 27.945 -17.153 -12.121 1.00 52.69 100 ASN A N 1
ATOM 787 C CA . ASN A 1 100 ? 29.404 -17.294 -12.072 1.00 52.69 100 ASN A CA 1
ATOM 788 C C . ASN A 1 100 ? 29.824 -17.764 -10.680 1.00 52.69 100 ASN A C 1
ATOM 790 O O . ASN A 1 100 ? 30.854 -18.464 -10.602 1.00 52.69 100 ASN A O 1
#